Protein AF-A0A7S2T7Q3-F1 (afdb_monomer_lite)

Structure (mmCIF, N/CA/C/O backbone):
data_AF-A0A7S2T7Q3-F1
#
_entry.id   AF-A0A7S2T7Q3-F1
#
loop_
_atom_site.group_PDB
_atom_site.id
_atom_site.type_symbol
_atom_site.label_atom_id
_atom_site.label_alt_id
_atom_site.label_comp_id
_atom_site.label_asym_id
_atom_site.label_entity_id
_atom_site.label_seq_id
_atom_site.pdbx_PDB_ins_code
_atom_site.Cartn_x
_atom_site.Cartn_y
_atom_site.Cartn_z
_atom_site.occupancy
_atom_site.B_iso_or_equiv
_atom_site.auth_seq_id
_atom_site.auth_comp_id
_atom_site.auth_asym_id
_atom_site.auth_atom_id
_atom_site.pdbx_PDB_model_num
ATOM 1 N N . HIS A 1 1 ? -10.582 5.851 -23.121 1.00 84.94 1 HIS A N 1
ATOM 2 C CA . HIS A 1 1 ? -10.273 6.825 -24.190 1.00 84.94 1 HIS A CA 1
ATOM 3 C C . HIS A 1 1 ? -8.797 7.233 -24.170 1.00 84.94 1 HIS A C 1
ATOM 5 O O . HIS A 1 1 ? -8.062 6.802 -25.043 1.00 84.94 1 HIS A O 1
ATOM 11 N N . HIS A 1 2 ? -8.315 7.958 -23.152 1.00 87.38 2 HIS A N 1
ATOM 12 C CA . HIS A 1 2 ? -6.925 8.456 -23.127 1.00 87.38 2 HIS A CA 1
ATOM 13 C C . HIS A 1 2 ? -5.844 7.366 -23.092 1.00 87.38 2 HIS A C 1
ATOM 15 O O . HIS A 1 2 ? -4.829 7.504 -23.763 1.00 87.38 2 HIS A O 1
ATOM 21 N N . LEU A 1 3 ? -6.073 6.258 -22.379 1.00 85.62 3 LEU A N 1
ATOM 22 C CA . LEU A 1 3 ? -5.127 5.133 -22.355 1.00 85.62 3 LEU A CA 1
ATOM 23 C C . LEU A 1 3 ? -4.937 4.447 -23.718 1.00 85.62 3 LEU A C 1
ATOM 25 O O . LEU A 1 3 ? -3.888 3.867 -23.940 1.00 85.62 3 LEU A O 1
ATOM 29 N N . LEU A 1 4 ? -5.934 4.501 -24.608 1.00 86.94 4 LEU A N 1
ATOM 30 C CA . LEU A 1 4 ? -5.857 3.859 -25.927 1.00 86.94 4 LEU A CA 1
ATOM 31 C C . LEU A 1 4 ? -5.287 4.795 -26.998 1.00 86.94 4 LEU A C 1
ATOM 33 O O . LEU A 1 4 ? -4.640 4.327 -27.925 1.00 86.94 4 LEU A O 1
ATOM 37 N N . TYR A 1 5 ? -5.550 6.102 -26.885 1.00 87.69 5 TYR A N 1
ATOM 38 C CA . TYR A 1 5 ? -5.278 7.060 -27.965 1.00 87.69 5 TYR A CA 1
ATOM 39 C C . TYR A 1 5 ? -4.224 8.122 -27.640 1.00 87.69 5 TYR A C 1
ATOM 41 O O . TYR A 1 5 ? -3.746 8.785 -28.553 1.00 87.69 5 TYR A O 1
ATOM 49 N N . VAL A 1 6 ? -3.899 8.345 -26.364 1.00 82.38 6 VAL A N 1
ATOM 50 C CA . VAL A 1 6 ? -3.080 9.496 -25.941 1.00 82.38 6 VAL A CA 1
ATOM 51 C C . VAL A 1 6 ? -1.822 9.057 -25.205 1.00 82.38 6 VAL A C 1
ATOM 53 O O . VAL A 1 6 ? -0.744 9.570 -25.487 1.00 82.38 6 VAL A O 1
ATOM 56 N N . TYR A 1 7 ? -1.944 8.130 -24.257 1.00 83.19 7 TYR A N 1
ATOM 57 C CA . TYR A 1 7 ? -0.813 7.720 -23.432 1.00 83.19 7 TYR A CA 1
ATOM 58 C C . TYR A 1 7 ? -0.046 6.556 -24.057 1.00 83.19 7 TYR A C 1
ATOM 60 O O . TYR A 1 7 ? -0.620 5.508 -24.339 1.00 83.19 7 TYR A O 1
ATOM 68 N N . ALA A 1 8 ? 1.267 6.729 -24.202 1.00 83.31 8 ALA A N 1
ATOM 69 C CA . ALA A 1 8 ? 2.200 5.645 -24.474 1.00 83.31 8 ALA A CA 1
ATOM 70 C C . ALA A 1 8 ? 2.795 5.142 -23.152 1.00 83.31 8 ALA A C 1
ATOM 72 O O . ALA A 1 8 ? 3.134 5.931 -22.265 1.00 83.31 8 ALA A O 1
ATOM 73 N N . ARG A 1 9 ? 2.905 3.821 -22.996 1.00 77.88 9 ARG A N 1
ATOM 74 C CA . ARG A 1 9 ? 3.448 3.219 -21.779 1.00 77.88 9 ARG A CA 1
ATOM 75 C C . ARG A 1 9 ? 4.974 3.147 -21.855 1.00 77.88 9 ARG A C 1
ATOM 77 O O . ARG A 1 9 ? 5.506 2.360 -22.628 1.00 77.88 9 ARG A O 1
ATOM 84 N N . ASN A 1 10 ? 5.655 3.903 -20.995 1.00 77.56 10 ASN A N 1
ATOM 85 C CA . ASN A 1 10 ? 7.124 3.943 -20.945 1.00 77.56 10 ASN A CA 1
ATOM 86 C C . ASN A 1 10 ? 7.754 2.763 -20.189 1.00 77.56 10 ASN A C 1
ATOM 88 O O . ASN A 1 10 ? 8.890 2.397 -20.471 1.00 77.56 10 ASN A O 1
ATOM 92 N N . TYR A 1 11 ? 7.040 2.178 -19.222 1.00 81.56 11 TYR A N 1
ATOM 93 C CA . TYR A 1 11 ? 7.553 1.084 -18.397 1.00 81.56 11 TYR A CA 1
ATOM 94 C C . TYR A 1 11 ? 6.481 0.024 -18.135 1.00 81.56 11 TYR A C 1
ATOM 96 O O . TYR A 1 11 ? 5.317 0.344 -17.886 1.00 81.56 11 TYR A O 1
ATOM 104 N N . GLU A 1 12 ? 6.886 -1.242 -18.188 1.00 84.31 12 GLU A N 1
ATOM 105 C CA . GLU A 1 12 ? 6.081 -2.393 -17.782 1.00 84.31 12 GLU A CA 1
ATOM 106 C C . GLU A 1 12 ? 6.515 -2.806 -16.374 1.00 84.31 12 GLU A C 1
ATOM 108 O O . GLU A 1 12 ? 7.481 -3.540 -16.208 1.00 84.31 12 GLU A O 1
ATOM 113 N N . SER A 1 13 ? 5.805 -2.310 -15.361 1.00 84.31 13 SER A N 1
ATOM 114 C CA . SER A 1 13 ? 6.079 -2.635 -13.952 1.00 84.31 13 SER A CA 1
ATOM 115 C C . SER A 1 13 ? 5.430 -3.946 -13.504 1.00 84.31 13 SER A C 1
ATOM 117 O O . SER A 1 13 ? 5.644 -4.376 -12.380 1.00 84.31 13 SER A O 1
ATOM 119 N N . GLY A 1 14 ? 4.558 -4.559 -14.312 1.00 86.06 14 GLY A N 1
ATOM 120 C CA . GLY A 1 14 ? 3.863 -5.792 -13.914 1.00 86.06 14 GLY A CA 1
ATOM 121 C C . GLY A 1 14 ? 2.916 -5.640 -12.712 1.00 86.06 14 GLY A C 1
ATOM 122 O O . GLY A 1 14 ? 2.420 -6.633 -12.192 1.00 86.06 14 GLY A O 1
ATOM 123 N N . GLY A 1 15 ? 2.629 -4.407 -12.275 1.00 87.06 15 GLY A N 1
ATOM 124 C CA . GLY A 1 15 ? 1.716 -4.136 -11.163 1.00 87.06 15 GLY A CA 1
ATOM 125 C C . GLY A 1 15 ? 2.366 -4.084 -9.777 1.00 87.06 15 GLY A C 1
ATOM 126 O O . GLY A 1 15 ? 1.637 -4.090 -8.787 1.00 87.06 15 GLY A O 1
ATOM 127 N N . GLU A 1 16 ? 3.692 -3.952 -9.671 1.00 87.25 16 GLU A N 1
ATOM 128 C CA . GLU A 1 16 ? 4.412 -3.812 -8.385 1.00 87.25 16 GLU A CA 1
ATOM 129 C C . GLU A 1 16 ? 3.923 -2.641 -7.512 1.00 87.25 16 GLU A C 1
ATOM 131 O O . GLU A 1 16 ? 4.100 -2.635 -6.295 1.00 87.25 16 GLU A O 1
ATOM 136 N N . LEU A 1 17 ? 3.264 -1.646 -8.111 1.00 90.38 17 LEU A N 1
ATOM 137 C CA . LEU A 1 17 ? 2.651 -0.534 -7.384 1.00 90.38 17 LEU A CA 1
ATOM 138 C C . LEU A 1 17 ? 1.465 -0.977 -6.502 1.00 90.38 17 LEU A C 1
ATOM 140 O O . LEU A 1 17 ? 1.141 -0.311 -5.518 1.00 90.38 17 LEU A O 1
ATOM 144 N N . TRP A 1 18 ? 0.798 -2.084 -6.836 1.00 91.75 18 TRP A N 1
ATOM 145 C CA . TRP A 1 18 ? -0.452 -2.487 -6.193 1.00 91.75 18 TRP A CA 1
ATOM 146 C C . TRP A 1 18 ? -0.323 -2.762 -4.685 1.00 91.75 18 TRP A C 1
ATOM 148 O O . TRP A 1 18 ? -1.100 -2.173 -3.929 1.00 91.75 18 TRP A O 1
ATOM 158 N N . PRO A 1 19 ? 0.652 -3.556 -4.195 1.00 92.19 19 PRO A N 1
ATOM 159 C CA . PRO A 1 19 ? 0.841 -3.750 -2.758 1.00 92.19 19 PRO A CA 1
ATOM 160 C C . PRO A 1 19 ? 1.083 -2.438 -2.005 1.00 92.19 19 PRO A C 1
ATOM 162 O O . PRO A 1 19 ? 0.565 -2.248 -0.909 1.00 92.19 19 PRO A O 1
ATOM 165 N N . VAL A 1 20 ? 1.813 -1.497 -2.614 1.00 92.69 20 VAL A N 1
ATOM 166 C CA . VAL A 1 20 ? 2.078 -0.181 -2.015 1.00 92.69 20 VAL A CA 1
ATOM 167 C C . VAL A 1 20 ? 0.791 0.635 -1.887 1.00 92.69 20 VAL A C 1
ATOM 169 O O . VAL A 1 20 ? 0.564 1.282 -0.863 1.00 92.69 20 VAL A O 1
ATOM 172 N N . LEU A 1 21 ? -0.070 0.614 -2.908 1.00 95.19 21 LEU A N 1
ATOM 173 C CA . LEU A 1 21 ? -1.370 1.286 -2.861 1.00 95.19 21 LEU A CA 1
ATOM 174 C C . LEU A 1 21 ? -2.313 0.629 -1.855 1.00 95.19 21 LEU A C 1
ATOM 176 O O . LEU A 1 21 ? -2.983 1.335 -1.105 1.00 95.19 21 LEU A O 1
ATOM 180 N N . PHE A 1 22 ? -2.338 -0.702 -1.802 1.00 94.94 22 PHE A N 1
ATOM 181 C CA . PHE A 1 22 ? -3.160 -1.445 -0.855 1.00 94.94 22 PHE A CA 1
ATOM 182 C C . PHE A 1 22 ? -2.814 -1.096 0.597 1.00 94.94 22 PHE A C 1
ATOM 184 O O . PHE A 1 22 ? -3.712 -0.773 1.376 1.00 94.94 22 PHE A O 1
ATOM 191 N N . ASP A 1 23 ? -1.523 -1.064 0.941 1.00 94.69 23 ASP A N 1
ATOM 192 C CA . ASP A 1 23 ? -1.054 -0.674 2.276 1.00 94.69 23 ASP A CA 1
ATOM 193 C C . ASP A 1 23 ? -1.541 0.741 2.638 1.00 94.69 23 ASP A C 1
ATOM 195 O O . ASP A 1 23 ? -2.040 0.985 3.740 1.00 94.69 23 ASP A O 1
ATOM 199 N N . ARG A 1 24 ? -1.485 1.674 1.677 1.00 96.56 24 ARG A N 1
ATOM 200 C CA . ARG A 1 24 ? -1.991 3.044 1.855 1.00 96.56 24 ARG A CA 1
ATOM 201 C C . ARG A 1 24 ? -3.507 3.086 2.020 1.00 96.56 24 ARG A C 1
ATOM 203 O O . ARG A 1 24 ? -3.982 3.821 2.881 1.00 96.56 24 ARG A O 1
ATOM 210 N N . PHE A 1 25 ? -4.271 2.299 1.263 1.00 96.62 25 PHE A N 1
ATOM 211 C CA . PHE A 1 25 ? -5.729 2.249 1.402 1.00 96.62 25 PHE A CA 1
ATOM 212 C C . PHE A 1 25 ? -6.167 1.746 2.777 1.00 96.62 25 PHE A C 1
ATOM 214 O O . PHE A 1 25 ? -7.091 2.314 3.357 1.00 96.62 25 PHE A O 1
ATOM 221 N N . VAL A 1 26 ? -5.486 0.742 3.337 1.00 96.44 26 VAL A N 1
ATOM 222 C CA . VAL A 1 26 ? -5.769 0.264 4.700 1.00 96.44 26 VAL A CA 1
ATOM 223 C C . VAL A 1 26 ? -5.538 1.379 5.722 1.00 96.44 26 VAL A C 1
ATOM 225 O O . VAL A 1 26 ? -6.401 1.620 6.566 1.00 96.44 26 VAL A O 1
ATOM 228 N N . ILE A 1 27 ? -4.423 2.110 5.618 1.00 96.19 27 ILE A N 1
ATOM 229 C CA . ILE A 1 27 ? -4.133 3.254 6.496 1.00 96.19 27 ILE A CA 1
ATOM 230 C C . ILE A 1 27 ? -5.197 4.346 6.337 1.00 96.19 27 ILE A C 1
ATOM 232 O O . ILE A 1 27 ? -5.698 4.862 7.333 1.00 96.19 27 ILE A O 1
ATOM 236 N N . MET A 1 28 ? -5.588 4.681 5.103 1.00 97.38 28 MET A N 1
ATOM 237 C CA . MET A 1 28 ? -6.639 5.672 4.847 1.00 97.38 28 MET A CA 1
ATOM 238 C C . MET A 1 28 ? -7.973 5.261 5.474 1.00 97.38 28 MET A C 1
ATOM 240 O O . MET A 1 28 ? -8.654 6.102 6.056 1.00 97.38 28 MET A O 1
ATOM 244 N N . LEU A 1 29 ? -8.331 3.979 5.402 1.00 96.94 29 LEU A N 1
ATOM 245 C CA . LEU A 1 29 ? -9.571 3.464 5.973 1.00 96.94 29 LEU A CA 1
ATOM 246 C C . LEU A 1 29 ? -9.559 3.505 7.508 1.00 96.94 29 LEU A C 1
ATOM 248 O O . LEU A 1 29 ? -10.565 3.858 8.121 1.00 96.94 29 LEU A O 1
ATOM 252 N N . ILE A 1 30 ? -8.409 3.222 8.126 1.00 95.94 30 ILE A N 1
ATOM 253 C CA . ILE A 1 30 ? -8.200 3.389 9.569 1.00 95.94 30 ILE A CA 1
ATOM 254 C C . ILE A 1 30 ? -8.364 4.865 9.964 1.00 95.94 30 ILE A C 1
ATOM 256 O O . ILE A 1 30 ? -9.132 5.180 10.872 1.00 95.94 30 ILE A O 1
ATOM 260 N N . THR A 1 31 ? -7.694 5.783 9.262 1.00 96.44 31 THR A N 1
ATOM 261 C CA . THR A 1 31 ? -7.791 7.229 9.524 1.00 96.44 31 THR A CA 1
ATOM 262 C C . THR A 1 31 ? -9.222 7.739 9.361 1.00 96.44 31 THR A C 1
ATOM 264 O O . THR A 1 31 ? -9.697 8.521 10.185 1.00 96.44 31 THR A O 1
ATOM 267 N N . LEU A 1 32 ? -9.940 7.262 8.340 1.00 96.44 32 LEU A N 1
ATOM 268 C CA . LEU A 1 32 ? -11.345 7.592 8.130 1.00 96.44 32 LEU A CA 1
ATOM 269 C C . LEU A 1 32 ? -12.213 7.102 9.295 1.00 96.44 32 LEU A C 1
ATOM 271 O O . LEU A 1 32 ? -13.035 7.866 9.792 1.00 96.44 32 LEU A O 1
ATOM 275 N N . ALA A 1 33 ? -11.996 5.876 9.779 1.00 95.62 33 ALA A N 1
ATOM 276 C CA . ALA A 1 33 ? -12.724 5.338 10.926 1.00 95.62 33 ALA A CA 1
ATOM 277 C C . ALA A 1 33 ? -12.511 6.179 12.197 1.00 95.62 33 ALA A C 1
ATOM 279 O O . ALA A 1 33 ? -13.476 6.467 12.908 1.00 95.62 33 ALA A O 1
ATOM 280 N N . TYR A 1 34 ? -11.278 6.634 12.450 1.00 95.31 34 TYR A N 1
ATOM 281 C CA . TYR A 1 34 ? -10.989 7.560 13.548 1.00 95.31 34 TYR A CA 1
ATOM 282 C C . TYR A 1 34 ? -11.734 8.886 13.380 1.00 95.31 34 TYR A C 1
ATOM 284 O O . TYR A 1 34 ? -12.393 9.339 14.314 1.00 95.31 34 TYR A O 1
ATOM 292 N N . PHE A 1 35 ? -11.689 9.489 12.190 1.00 97.06 35 PHE A N 1
ATOM 293 C CA . PHE A 1 35 ? -12.392 10.743 11.918 1.00 97.06 35 PHE A CA 1
ATOM 294 C C . PHE A 1 35 ? -13.910 10.613 12.116 1.00 97.06 35 PHE A C 1
ATOM 296 O O . PHE A 1 35 ? -14.528 11.447 12.779 1.00 97.06 35 PHE A O 1
ATOM 303 N N . THR A 1 36 ? -14.514 9.532 11.615 1.00 96.06 36 THR A N 1
ATOM 304 C CA . THR A 1 36 ? -15.938 9.241 11.820 1.00 96.06 36 THR A CA 1
ATOM 305 C C . THR A 1 36 ? -16.272 9.049 13.297 1.00 96.06 36 THR A C 1
ATOM 307 O O . THR A 1 36 ? -17.298 9.546 13.760 1.00 96.06 36 THR A O 1
ATOM 310 N N . ALA A 1 37 ? -15.411 8.386 14.069 1.00 96.00 37 ALA A N 1
ATOM 311 C CA . ALA A 1 37 ? -15.627 8.242 15.502 1.00 96.00 37 ALA A CA 1
ATOM 312 C C . ALA A 1 37 ? -15.582 9.583 16.245 1.00 96.00 37 ALA A C 1
ATOM 314 O O . ALA A 1 37 ? -16.445 9.834 17.085 1.00 96.00 37 ALA A O 1
ATOM 315 N N . PHE A 1 38 ? -14.642 10.473 15.909 1.00 95.88 38 PHE A N 1
ATOM 316 C CA . PHE A 1 38 ? -14.614 11.826 16.472 1.00 95.88 38 PHE A CA 1
ATOM 317 C C . PHE A 1 38 ? -15.881 12.610 16.126 1.00 95.88 38 PHE A C 1
ATOM 319 O O . PHE A 1 38 ? -16.473 13.232 17.006 1.00 95.88 38 PHE A O 1
ATOM 326 N N . GLN A 1 39 ? -16.363 12.500 14.887 1.00 96.69 39 GLN A N 1
ATOM 327 C CA . GLN A 1 39 ? -17.625 13.117 14.481 1.00 96.69 39 GLN A CA 1
ATOM 328 C 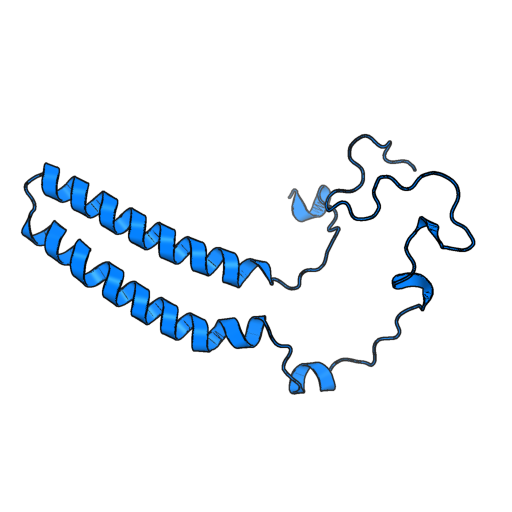C . GLN A 1 39 ? -18.821 12.586 15.294 1.00 96.69 39 GLN A C 1
ATOM 330 O O . GLN A 1 39 ? -19.717 13.346 15.665 1.00 96.69 39 GLN A O 1
ATOM 335 N N . LEU A 1 40 ? -18.852 11.292 15.619 1.00 95.69 40 LEU A N 1
ATOM 336 C CA . LEU A 1 40 ? -19.898 10.708 16.467 1.00 95.69 40 LEU A CA 1
ATOM 337 C C . LEU A 1 40 ? -19.802 11.174 17.926 1.00 95.69 40 LEU A C 1
ATOM 339 O O . LEU A 1 40 ? -20.834 11.422 18.552 1.00 95.69 40 LEU A O 1
ATOM 343 N N . ILE A 1 41 ? -18.587 11.356 18.450 1.00 95.31 41 ILE A N 1
ATOM 344 C CA . ILE A 1 41 ? -18.356 11.926 19.787 1.00 95.31 41 ILE A CA 1
ATOM 345 C C . ILE A 1 41 ? -18.926 13.346 19.867 1.00 95.31 41 ILE A C 1
ATOM 347 O O . ILE A 1 41 ? -19.658 13.657 20.808 1.00 95.31 41 ILE A O 1
ATOM 351 N N . THR A 1 42 ? -18.681 14.184 18.855 1.00 95.62 42 THR A N 1
ATOM 352 C CA . THR A 1 42 ? -19.249 15.540 18.776 1.00 95.62 42 THR A CA 1
ATOM 353 C C . THR A 1 42 ? -20.781 15.524 18.778 1.00 95.62 42 THR A C 1
ATOM 355 O O . THR A 1 42 ? -21.409 16.370 19.412 1.00 95.62 42 THR A O 1
ATOM 358 N N . ASN A 1 43 ? -21.391 14.512 18.155 1.00 95.62 43 ASN A N 1
ATOM 359 C CA . ASN A 1 43 ? -22.842 14.299 18.146 1.00 95.62 43 ASN A CA 1
ATOM 360 C C . ASN A 1 43 ? -23.387 13.594 19.410 1.00 95.62 43 ASN A C 1
ATOM 362 O O . ASN A 1 43 ? -24.553 13.204 19.437 1.00 95.62 43 ASN A O 1
ATOM 366 N N . LYS A 1 44 ? -22.575 13.433 20.468 1.00 94.88 44 LYS A N 1
ATOM 367 C CA . LYS A 1 44 ? -22.918 12.746 21.733 1.00 94.88 44 LYS A CA 1
ATOM 368 C C . LYS A 1 44 ? -23.277 11.256 21.578 1.00 94.88 44 LYS A C 1
ATOM 370 O O . LYS A 1 44 ? -23.875 10.669 22.479 1.00 94.88 44 LYS A O 1
ATOM 375 N N . ALA A 1 45 ? -22.873 10.613 20.483 1.00 93.88 45 ALA A N 1
ATOM 376 C CA . ALA A 1 45 ? -23.104 9.193 20.210 1.00 93.88 45 ALA A CA 1
ATOM 377 C C . ALA A 1 45 ? -21.929 8.317 20.694 1.00 93.88 45 ALA A C 1
ATOM 379 O O . ALA A 1 45 ? -21.246 7.649 19.916 1.00 93.88 45 ALA A O 1
ATOM 380 N N . TRP A 1 46 ? -21.687 8.315 22.007 1.00 92.88 46 TRP A N 1
ATOM 381 C CA . TRP A 1 46 ? -20.491 7.719 22.621 1.00 92.88 46 TRP A CA 1
ATOM 382 C C . TRP A 1 46 ? -20.346 6.213 22.388 1.00 92.88 46 TRP A C 1
ATOM 384 O O . TRP A 1 46 ? -19.271 5.754 22.014 1.00 92.88 46 TRP A O 1
ATOM 394 N N . LEU A 1 47 ? -21.422 5.438 22.561 1.00 94.94 47 LEU A N 1
ATOM 395 C CA . LEU A 1 47 ? -21.373 3.979 22.394 1.00 94.94 47 LEU A CA 1
ATOM 396 C C . LEU A 1 47 ? -20.985 3.586 20.964 1.00 94.94 47 LEU A C 1
ATOM 398 O O . LEU A 1 47 ? -20.122 2.736 20.767 1.00 94.94 47 LEU A O 1
ATOM 402 N N . GLN A 1 48 ? -21.581 4.244 19.967 1.00 93.62 48 GLN A N 1
ATOM 403 C CA . GLN A 1 48 ? -21.285 3.989 18.556 1.00 93.62 48 GLN A CA 1
ATOM 404 C C . GLN A 1 48 ? -19.841 4.367 18.209 1.00 93.62 48 GLN A C 1
ATOM 406 O O . GLN A 1 48 ? -19.158 3.606 17.525 1.00 93.62 48 GLN A O 1
ATOM 411 N N . ALA A 1 49 ? -19.357 5.500 18.728 1.00 93.94 49 ALA A N 1
ATOM 412 C CA . ALA A 1 49 ? -17.976 5.922 18.533 1.00 93.94 49 ALA A CA 1
ATOM 413 C C . ALA A 1 49 ? -16.974 4.914 19.118 1.00 93.94 49 ALA A C 1
ATOM 415 O O . ALA A 1 49 ? -16.019 4.541 18.442 1.00 93.94 49 ALA A O 1
ATOM 416 N N . VAL A 1 50 ? -17.213 4.429 20.342 1.00 94.81 50 VAL A N 1
ATOM 417 C CA . VAL A 1 50 ? -16.346 3.442 21.010 1.00 94.81 50 VAL A CA 1
ATOM 418 C C . VAL A 1 50 ? -16.308 2.125 20.239 1.00 94.81 50 VAL A C 1
ATOM 420 O O . VAL A 1 50 ? -15.228 1.568 20.044 1.00 94.81 50 VAL A O 1
ATOM 423 N N . ILE A 1 51 ? -17.463 1.648 19.760 1.00 95.69 51 ILE A N 1
ATOM 424 C CA . ILE A 1 51 ? -17.534 0.432 18.943 1.00 95.69 51 ILE A CA 1
ATOM 425 C C . ILE A 1 51 ? -16.657 0.600 17.701 1.00 95.69 51 ILE A C 1
ATOM 427 O O . ILE A 1 51 ? -15.745 -0.194 17.497 1.00 95.69 51 ILE A O 1
ATOM 431 N N . ILE A 1 52 ? -16.861 1.667 16.924 1.00 95.00 52 ILE A N 1
ATOM 432 C CA . ILE A 1 52 ? -16.115 1.902 15.680 1.00 95.00 52 ILE A CA 1
ATOM 433 C C . ILE A 1 52 ? -14.611 2.040 15.939 1.00 95.00 52 ILE A C 1
ATOM 435 O O . ILE A 1 52 ? -13.821 1.452 15.196 1.00 95.00 52 ILE A O 1
ATOM 439 N N . LEU A 1 53 ? -14.211 2.764 16.991 1.00 93.75 53 LEU A N 1
ATOM 440 C CA . LEU A 1 53 ? -12.804 2.963 17.357 1.00 93.75 53 LEU A CA 1
ATOM 441 C C . LEU A 1 53 ? -12.082 1.666 17.685 1.00 93.75 53 LEU A C 1
ATOM 443 O O . LEU A 1 53 ? -10.886 1.568 17.433 1.00 93.75 53 LEU A O 1
ATOM 447 N N . LEU A 1 54 ? -12.780 0.694 18.269 1.00 94.19 54 LEU A N 1
ATOM 448 C CA . LEU A 1 54 ? -12.158 -0.530 18.749 1.00 94.19 54 LEU A CA 1
ATOM 449 C C . LEU A 1 54 ? -12.272 -1.655 17.719 1.00 94.19 54 LEU A C 1
ATOM 451 O O . LEU A 1 54 ? -11.280 -2.308 17.407 1.00 94.19 54 LEU A O 1
ATOM 455 N N . THR A 1 55 ? -13.449 -1.861 17.127 1.00 96.06 55 THR A N 1
ATOM 456 C CA . THR A 1 55 ? -13.670 -2.976 16.197 1.00 96.06 55 THR A CA 1
ATOM 457 C C . THR A 1 55 ? -12.945 -2.773 14.872 1.00 96.06 55 THR A C 1
ATOM 459 O O . THR A 1 55 ? -12.324 -3.702 14.358 1.00 96.06 55 THR A O 1
ATOM 462 N N . THR A 1 56 ? -12.995 -1.562 14.316 1.00 94.62 56 THR A N 1
ATOM 463 C CA . THR A 1 56 ? -12.495 -1.276 12.965 1.00 94.62 56 THR A CA 1
ATOM 464 C C . THR A 1 56 ? -10.984 -1.480 12.818 1.00 94.62 56 THR A C 1
ATOM 466 O O . THR A 1 56 ? -10.594 -2.232 11.921 1.00 94.62 56 THR A O 1
ATOM 469 N N . PRO A 1 57 ? -10.105 -0.913 13.672 1.00 94.25 57 PRO A N 1
AT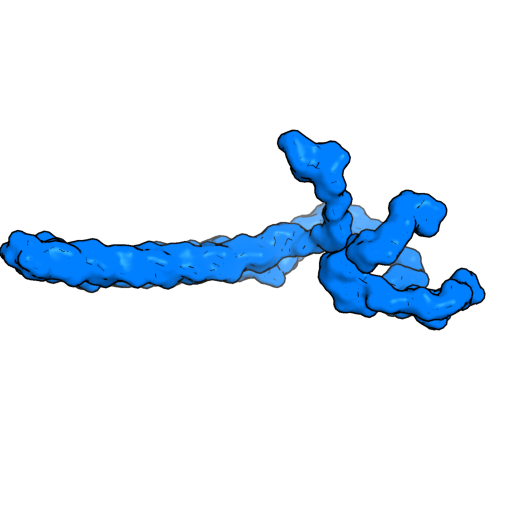OM 470 C CA . PRO A 1 57 ? -8.667 -1.136 13.527 1.00 94.25 57 PRO A CA 1
ATOM 471 C C . P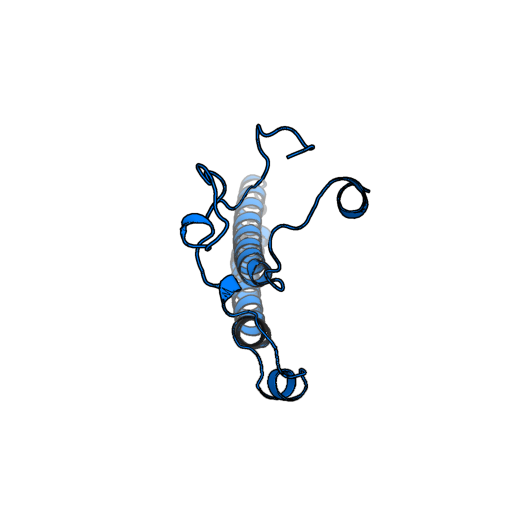RO A 1 57 ? -8.271 -2.593 13.789 1.00 94.25 57 PRO A C 1
ATOM 473 O O . PRO A 1 57 ? -7.371 -3.098 13.123 1.00 94.25 57 PRO A O 1
ATOM 476 N N . ILE A 1 58 ? -8.960 -3.303 14.693 1.00 95.94 58 ILE A N 1
ATOM 477 C CA . ILE A 1 58 ? -8.686 -4.724 14.962 1.00 95.94 58 ILE A CA 1
ATOM 478 C C . ILE A 1 58 ? -8.998 -5.573 13.724 1.00 95.94 58 ILE A C 1
ATOM 480 O O . ILE A 1 58 ? -8.167 -6.380 13.297 1.00 95.94 58 ILE A O 1
ATOM 484 N N . ILE A 1 59 ? -10.177 -5.375 13.128 1.00 96.88 59 ILE A N 1
ATOM 485 C CA . ILE A 1 59 ? -10.597 -6.098 11.923 1.00 96.88 59 ILE A CA 1
ATOM 486 C C . ILE A 1 59 ? -9.662 -5.767 10.757 1.00 96.88 59 ILE A C 1
ATOM 488 O O . ILE A 1 59 ? -9.183 -6.682 10.088 1.00 96.88 59 ILE A O 1
ATOM 492 N N . LEU A 1 60 ? -9.344 -4.486 10.544 1.00 96.44 60 LEU A N 1
ATOM 493 C CA . LEU A 1 60 ? -8.461 -4.064 9.456 1.00 96.44 60 LEU A CA 1
ATOM 494 C C . LEU A 1 60 ? -7.039 -4.586 9.623 1.00 96.44 60 LEU A C 1
ATOM 496 O O . LEU A 1 60 ? -6.444 -5.019 8.641 1.00 96.44 60 LEU A O 1
ATOM 500 N N . PHE A 1 61 ? -6.509 -4.628 10.845 1.00 95.75 61 PHE A N 1
ATOM 501 C CA . PHE A 1 61 ? -5.189 -5.197 11.098 1.00 95.75 61 PHE A CA 1
ATOM 502 C C . PHE A 1 61 ? -5.144 -6.696 10.774 1.00 95.75 61 PHE A C 1
ATOM 504 O O . PHE A 1 61 ? -4.219 -7.167 10.108 1.00 95.75 61 PHE A O 1
ATOM 511 N N . LYS A 1 62 ? -6.162 -7.459 11.195 1.00 97.00 62 LYS A N 1
ATOM 512 C CA . LYS A 1 62 ? -6.264 -8.890 10.870 1.00 97.00 62 LYS A CA 1
ATOM 513 C C . LYS A 1 62 ? -6.424 -9.117 9.370 1.00 97.00 62 LYS A C 1
ATOM 515 O O . LYS A 1 62 ? -5.710 -9.946 8.811 1.00 97.00 62 LYS A O 1
ATOM 520 N N . PHE A 1 63 ? -7.308 -8.360 8.727 1.00 96.12 63 PHE A N 1
ATOM 521 C CA . PHE A 1 63 ? -7.522 -8.412 7.285 1.00 96.12 63 PHE A CA 1
ATOM 522 C C . PHE A 1 63 ? -6.232 -8.112 6.516 1.00 96.12 63 PHE A C 1
ATOM 524 O O . PHE A 1 63 ? -5.810 -8.908 5.680 1.00 96.12 63 PHE A O 1
ATOM 531 N N . HIS A 1 64 ? -5.552 -7.021 6.868 1.00 96.19 64 HIS A N 1
ATOM 532 C CA . HIS A 1 64 ? -4.287 -6.637 6.262 1.00 96.19 64 HIS A CA 1
ATOM 533 C C . HIS A 1 64 ? -3.217 -7.721 6.442 1.00 96.19 64 HIS A C 1
ATOM 535 O O . HIS A 1 64 ? -2.560 -8.093 5.476 1.00 96.19 64 HIS A O 1
ATOM 541 N N . SER A 1 65 ? -3.091 -8.305 7.639 1.00 95.31 65 SER A N 1
ATOM 542 C CA . SER A 1 65 ? -2.140 -9.396 7.887 1.00 95.31 65 SER A CA 1
ATOM 543 C C . SER A 1 65 ? -2.414 -10.630 7.018 1.00 95.31 65 SER A C 1
ATOM 545 O O . SER A 1 65 ? -1.478 -11.211 6.468 1.00 95.31 65 SER A O 1
ATOM 547 N N . ILE A 1 66 ? -3.685 -11.014 6.855 1.00 95.62 66 ILE A N 1
ATOM 548 C CA . ILE A 1 66 ? -4.085 -12.139 5.997 1.00 95.62 66 ILE A CA 1
ATOM 549 C C . ILE A 1 66 ? -3.754 -11.835 4.533 1.00 95.62 66 ILE A C 1
ATOM 551 O O . ILE A 1 66 ? -3.137 -12.660 3.861 1.00 95.62 66 ILE A O 1
ATOM 555 N N . CYS A 1 67 ? -4.123 -10.650 4.043 1.00 94.38 67 CYS A N 1
ATOM 556 C CA . CYS A 1 67 ? -3.863 -10.246 2.664 1.00 94.38 67 CYS A CA 1
ATOM 557 C C . CYS A 1 67 ? -2.367 -10.167 2.355 1.00 94.38 67 CYS A C 1
ATOM 559 O O . CYS A 1 67 ? -1.936 -10.643 1.307 1.00 94.38 67 CYS A O 1
ATOM 561 N N . THR A 1 68 ? -1.572 -9.627 3.277 1.00 92.50 68 THR A N 1
ATOM 562 C CA . THR A 1 68 ? -0.120 -9.529 3.127 1.00 92.50 68 THR A CA 1
ATOM 563 C C . THR A 1 68 ? 0.509 -10.911 2.977 1.00 92.50 68 THR A C 1
ATOM 565 O O . THR A 1 68 ? 1.184 -11.158 1.983 1.00 92.50 68 THR A O 1
ATOM 568 N N . LYS A 1 69 ? 0.204 -11.849 3.880 1.00 91.50 69 LYS A N 1
ATOM 569 C CA . LYS A 1 69 ? 0.735 -13.221 3.802 1.00 91.50 69 LYS A CA 1
ATOM 570 C C . LYS A 1 69 ? 0.266 -13.974 2.558 1.00 91.50 69 LYS A C 1
ATOM 572 O O . LYS A 1 69 ? 0.992 -14.780 2.000 1.00 91.50 69 LYS A O 1
ATOM 577 N N . ARG A 1 70 ? -0.979 -13.753 2.130 1.00 91.81 70 ARG A N 1
ATOM 578 C CA . ARG A 1 70 ? -1.575 -14.512 1.023 1.00 91.81 70 ARG A CA 1
ATOM 579 C C . ARG A 1 70 ? -1.145 -14.001 -0.351 1.00 91.81 70 ARG A C 1
ATOM 581 O O . ARG A 1 70 ? -0.980 -14.817 -1.254 1.00 91.81 70 ARG A O 1
ATOM 588 N N . TYR A 1 71 ? -1.049 -12.682 -0.519 1.00 90.31 71 TYR A N 1
ATOM 589 C CA . TYR A 1 71 ? -0.971 -12.044 -1.836 1.00 90.31 71 TYR A CA 1
ATOM 590 C C . TYR A 1 71 ? 0.292 -11.212 -2.047 1.00 90.31 71 TYR A C 1
ATOM 592 O O . TYR A 1 71 ? 0.790 -11.167 -3.166 1.00 90.31 71 TYR A O 1
ATOM 600 N N . LYS A 1 72 ? 0.827 -10.557 -1.008 1.00 87.00 72 LYS A N 1
ATOM 601 C CA . LYS A 1 72 ? 1.982 -9.661 -1.181 1.00 87.00 72 LYS A CA 1
ATOM 602 C C . LYS A 1 72 ? 3.252 -10.436 -1.518 1.00 87.00 72 LYS A C 1
ATOM 604 O O . LYS A 1 72 ? 3.993 -10.007 -2.391 1.00 87.00 72 LYS A O 1
ATOM 609 N N . GLU A 1 73 ? 3.457 -11.587 -0.882 1.00 77.19 73 GLU A N 1
ATOM 610 C CA . GLU A 1 73 ? 4.609 -12.463 -1.141 1.00 77.19 73 GLU A CA 1
ATOM 611 C C . GLU A 1 73 ? 4.635 -12.942 -2.604 1.00 77.19 73 GLU A C 1
ATOM 613 O O . GLU A 1 73 ? 5.653 -12.824 -3.276 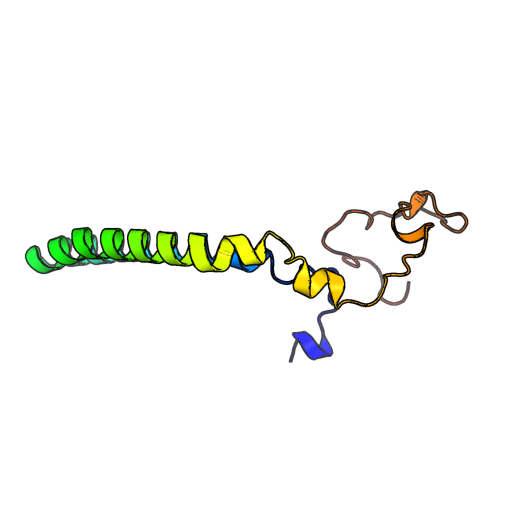1.00 77.19 73 GLU A O 1
ATOM 618 N N . VAL A 1 74 ? 3.482 -13.345 -3.150 1.00 79.94 74 VAL A N 1
ATOM 619 C CA . VAL A 1 74 ? 3.351 -13.798 -4.550 1.00 79.94 74 VAL A CA 1
ATOM 620 C C . VAL A 1 74 ? 3.571 -12.668 -5.564 1.00 79.94 74 VAL A C 1
ATOM 622 O O . VAL A 1 74 ? 3.966 -12.924 -6.696 1.00 79.94 74 VAL A O 1
ATOM 625 N N . CYS A 1 75 ? 3.294 -11.416 -5.193 1.00 77.12 75 CYS A N 1
ATOM 626 C CA . CYS A 1 75 ? 3.533 -10.273 -6.075 1.00 77.12 75 CYS A CA 1
ATOM 627 C C . CYS A 1 75 ? 5.002 -9.836 -6.115 1.00 77.12 75 CYS A C 1
ATOM 629 O O . CYS A 1 75 ? 5.412 -9.248 -7.110 1.00 77.12 75 CYS A O 1
ATOM 631 N N . LEU A 1 76 ? 5.766 -10.059 -5.042 1.00 78.56 76 LEU A N 1
ATOM 632 C CA . LEU A 1 76 ? 7.167 -9.632 -4.951 1.00 78.56 76 LEU A CA 1
ATOM 633 C C . LEU A 1 76 ? 8.130 -10.661 -5.543 1.00 78.56 76 LEU A C 1
ATOM 635 O O . LEU A 1 76 ? 9.202 -10.298 -6.022 1.00 78.56 76 LEU A O 1
ATOM 639 N N . GLU A 1 77 ? 7.752 -11.935 -5.513 1.00 84.25 77 GLU A N 1
ATOM 640 C CA . GLU A 1 77 ? 8.594 -13.031 -5.969 1.00 84.25 77 GLU A CA 1
ATOM 641 C C . GLU A 1 77 ? 7.950 -13.737 -7.160 1.00 84.25 77 GLU A C 1
ATOM 643 O O . GLU A 1 77 ? 6.788 -14.138 -7.117 1.00 84.25 77 GLU A O 1
ATOM 648 N N . MET A 1 78 ? 8.716 -13.924 -8.239 1.00 85.12 78 MET A N 1
ATOM 649 C CA . MET A 1 78 ? 8.232 -14.690 -9.383 1.00 85.12 78 MET A CA 1
ATOM 650 C C . MET A 1 78 ? 8.233 -16.186 -9.038 1.00 85.12 78 MET A C 1
ATOM 652 O O . MET A 1 78 ? 9.306 -16.748 -8.798 1.00 85.12 78 MET A O 1
ATOM 656 N N . PRO A 1 79 ? 7.076 -16.874 -9.053 1.00 89.75 79 PRO A N 1
ATOM 657 C CA . PRO A 1 79 ? 7.039 -18.298 -8.762 1.00 89.75 79 PRO A CA 1
ATOM 658 C C . PRO A 1 79 ? 7.755 -19.084 -9.864 1.00 89.75 79 PRO A C 1
ATOM 660 O O . PRO A 1 79 ? 7.560 -18.847 -11.062 1.00 89.75 79 PRO A O 1
ATOM 663 N N . LEU A 1 80 ? 8.558 -20.064 -9.448 1.00 90.56 80 LEU A N 1
ATOM 664 C CA . LEU A 1 80 ? 9.398 -20.864 -10.343 1.00 90.56 80 LEU A CA 1
ATOM 665 C C . LEU A 1 80 ? 8.583 -21.628 -11.393 1.00 90.56 80 LEU A C 1
ATOM 667 O O . LEU A 1 80 ? 9.031 -21.764 -12.526 1.00 90.56 80 LEU A O 1
ATOM 671 N N . ASP A 1 81 ? 7.365 -22.060 -11.056 1.00 93.25 81 ASP A N 1
ATOM 672 C CA . ASP A 1 81 ? 6.450 -22.701 -12.007 1.00 93.25 81 ASP A CA 1
ATOM 673 C C . ASP A 1 81 ? 6.105 -21.801 -13.195 1.00 93.25 81 ASP A C 1
ATOM 675 O O . ASP A 1 81 ? 6.037 -22.267 -14.333 1.00 93.25 81 ASP A O 1
ATOM 679 N N . ILE A 1 82 ? 5.877 -20.507 -12.947 1.00 91.00 82 ILE A N 1
ATOM 680 C CA . ILE A 1 82 ? 5.599 -19.547 -14.019 1.00 91.00 82 ILE A CA 1
ATOM 681 C C . ILE A 1 82 ? 6.883 -19.299 -14.799 1.00 91.00 82 ILE A C 1
ATOM 683 O O . ILE A 1 82 ? 6.847 -19.363 -16.025 1.00 91.00 82 ILE A O 1
ATOM 687 N N . ALA A 1 83 ? 8.006 -19.098 -14.102 1.00 90.81 83 ALA A N 1
ATOM 688 C CA . ALA A 1 83 ? 9.316 -18.887 -14.713 1.00 90.81 83 ALA A CA 1
ATOM 689 C C . ALA A 1 83 ? 9.701 -20.015 -15.681 1.00 90.81 83 ALA A C 1
ATOM 691 O O . ALA A 1 83 ? 10.134 -19.748 -16.797 1.00 90.81 83 ALA A O 1
ATOM 692 N N . TRP A 1 84 ? 9.482 -21.268 -15.279 1.00 93.44 84 TRP A N 1
ATOM 693 C CA . TRP A 1 84 ? 9.769 -22.455 -16.083 1.00 93.44 84 TRP A CA 1
ATOM 694 C C . TRP A 1 84 ? 8.894 -22.559 -17.337 1.00 93.44 84 TRP A C 1
ATOM 696 O O . TRP A 1 84 ? 9.342 -23.035 -18.376 1.00 93.44 84 TRP A O 1
ATOM 706 N N . ARG A 1 85 ? 7.633 -22.120 -17.250 1.00 95.56 85 ARG A N 1
ATOM 707 C CA . ARG A 1 85 ? 6.692 -22.139 -18.381 1.00 95.56 85 ARG A CA 1
ATOM 708 C C . ARG A 1 85 ? 6.932 -21.010 -19.380 1.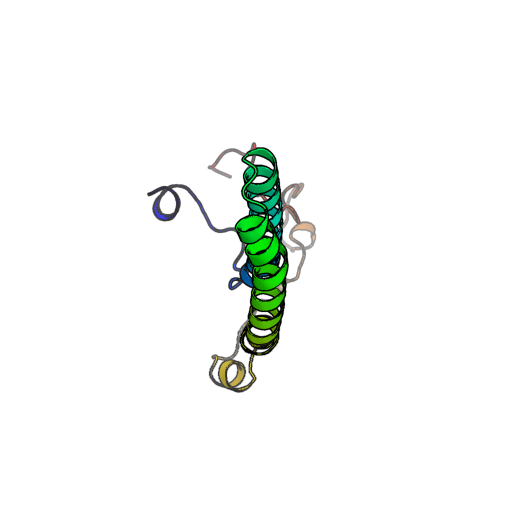00 95.56 85 ARG A C 1
ATOM 710 O O . ARG A 1 85 ? 6.404 -21.087 -20.488 1.00 95.56 85 ARG A O 1
ATOM 717 N N . GLN A 1 86 ? 7.657 -19.957 -18.999 1.00 91.88 86 GLN A N 1
ATOM 718 C CA . GLN A 1 86 ? 7.972 -18.877 -19.927 1.00 91.88 86 GLN A CA 1
ATOM 719 C C . GLN A 1 86 ? 9.015 -19.332 -20.956 1.00 91.88 86 GLN A C 1
ATOM 721 O O . GLN A 1 86 ? 9.936 -20.078 -20.616 1.00 91.88 86 GLN A O 1
ATOM 726 N N . PRO A 1 87 ? 8.907 -18.880 -22.217 1.00 92.62 87 PRO A N 1
ATOM 727 C CA . PRO A 1 87 ? 9.946 -19.134 -23.200 1.00 92.62 87 PRO A CA 1
ATOM 728 C C . PRO A 1 87 ? 11.259 -18.476 -22.766 1.00 92.62 87 PRO A C 1
ATOM 730 O O . PRO A 1 87 ? 11.275 -17.475 -22.043 1.00 92.62 87 PRO A O 1
ATOM 733 N N . ARG A 1 88 ? 12.380 -19.026 -23.236 1.00 88.62 88 ARG A N 1
ATOM 734 C CA . ARG A 1 88 ? 13.697 -18.452 -22.966 1.00 88.62 88 ARG A CA 1
ATOM 735 C C . ARG A 1 88 ? 13.751 -17.030 -23.531 1.00 88.62 88 ARG A C 1
ATOM 737 O O . ARG A 1 88 ? 13.524 -16.830 -24.720 1.00 88.62 88 ARG A O 1
ATOM 744 N N . ALA A 1 89 ? 14.053 -16.057 -22.677 1.00 86.00 89 ALA A N 1
ATOM 745 C CA . ALA A 1 89 ? 14.203 -14.675 -23.104 1.00 86.00 89 ALA A CA 1
ATOM 746 C C . ALA A 1 89 ? 15.518 -14.500 -23.880 1.00 86.00 89 ALA A C 1
ATOM 748 O O . ALA A 1 89 ? 16.598 -14.775 -23.353 1.00 86.00 89 ALA A O 1
ATOM 749 N N . GLU A 1 90 ? 15.430 -14.023 -25.119 1.00 88.75 90 GLU A N 1
ATOM 750 C CA . GLU A 1 90 ? 16.576 -13.539 -25.887 1.00 88.75 90 GLU A CA 1
ATOM 751 C C . GLU A 1 90 ? 16.649 -12.022 -25.728 1.00 88.75 90 GLU A C 1
ATOM 753 O O . GLU A 1 90 ? 15.847 -11.279 -26.291 1.00 88.75 90 GLU A O 1
ATOM 758 N N . ILE A 1 91 ? 17.583 -11.560 -24.897 1.00 86.88 91 ILE A N 1
ATOM 759 C CA . ILE A 1 91 ? 17.745 -10.136 -24.603 1.00 86.88 91 ILE A CA 1
ATOM 760 C C . ILE A 1 91 ? 18.953 -9.630 -25.393 1.00 86.88 91 ILE A C 1
ATOM 762 O O . ILE A 1 91 ? 20.051 -10.171 -25.226 1.00 86.88 91 ILE A O 1
ATOM 766 N N . PRO A 1 92 ? 18.800 -8.603 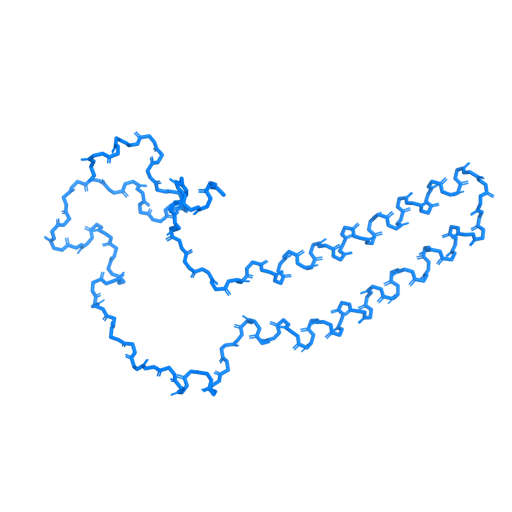-26.249 1.00 87.25 92 PRO A N 1
ATOM 767 C CA . PRO A 1 92 ? 19.928 -8.064 -26.988 1.00 87.25 92 PRO A CA 1
ATOM 768 C C . PRO A 1 92 ? 20.953 -7.468 -26.006 1.00 87.25 92 PRO A C 1
ATOM 770 O O . PRO A 1 92 ? 20.564 -6.717 -25.108 1.00 87.25 92 PRO A O 1
ATOM 773 N N . PRO A 1 93 ? 22.267 -7.715 -26.182 1.00 83.75 93 PRO A N 1
ATOM 774 C CA . PRO A 1 93 ? 23.304 -7.242 -25.251 1.00 83.75 93 PRO A CA 1
ATOM 775 C C . PRO A 1 93 ? 23.300 -5.722 -25.042 1.00 83.75 93 PRO A C 1
ATOM 777 O O . PRO A 1 93 ? 23.690 -5.214 -23.997 1.00 83.75 93 PRO A O 1
ATOM 780 N N . GLN A 1 94 ? 22.819 -4.991 -26.047 1.00 83.38 94 GLN A N 1
ATOM 781 C CA . GLN A 1 94 ? 22.734 -3.533 -26.064 1.00 83.38 94 GLN A CA 1
ATOM 782 C C . GLN A 1 94 ? 21.641 -2.977 -25.139 1.00 83.38 94 GLN A C 1
ATOM 784 O O . GLN A 1 94 ? 21.641 -1.781 -24.850 1.00 83.38 94 GLN A O 1
ATOM 789 N N . MET A 1 95 ? 20.711 -3.817 -24.669 1.00 83.38 95 MET A N 1
ATOM 790 C CA . MET A 1 95 ? 19.577 -3.386 -23.848 1.00 83.38 95 MET A CA 1
ATOM 791 C C . MET A 1 95 ? 20.019 -2.772 -22.519 1.00 83.38 95 MET A C 1
ATOM 793 O O . MET A 1 95 ? 19.447 -1.775 -22.090 1.00 83.38 95 MET A O 1
ATOM 797 N N . TYR A 1 96 ? 21.070 -3.324 -21.913 1.00 83.69 96 TYR A N 1
ATOM 798 C CA . TYR A 1 96 ? 21.628 -2.841 -20.648 1.00 83.69 96 TYR A CA 1
ATOM 799 C C . TYR A 1 96 ? 22.734 -1.799 -20.833 1.00 83.69 96 TYR A C 1
ATOM 801 O O . TYR A 1 96 ? 23.252 -1.273 -19.851 1.00 83.69 96 TYR A O 1
ATOM 809 N N . ILE A 1 97 ? 23.099 -1.487 -22.082 1.00 85.12 97 ILE A N 1
ATOM 810 C CA . ILE A 1 97 ? 24.067 -0.433 -22.370 1.00 85.12 97 ILE A CA 1
ATOM 811 C C . ILE A 1 97 ? 23.324 0.909 -22.302 1.00 85.12 97 ILE A C 1
ATOM 813 O O . ILE A 1 97 ? 22.346 1.092 -23.047 1.00 85.12 97 ILE A O 1
ATOM 817 N N . PRO A 1 98 ? 23.768 1.843 -21.437 1.00 82.44 98 PRO A N 1
ATOM 818 C CA . PRO A 1 98 ? 23.213 3.191 -21.376 1.00 82.44 98 PRO A CA 1
ATOM 819 C C . PRO A 1 98 ? 23.245 3.830 -22.766 1.00 82.44 98 PRO A C 1
ATOM 821 O O . PRO A 1 98 ? 24.176 3.577 -23.530 1.00 82.44 98 PRO A O 1
ATOM 824 N N . SER A 1 99 ? 22.237 4.638 -23.114 1.00 78.62 99 SER A N 1
ATOM 825 C CA . SER A 1 99 ? 22.122 5.184 -24.476 1.00 78.62 99 SER A CA 1
ATOM 826 C C . SER A 1 99 ? 23.393 5.898 -24.927 1.00 78.62 99 SER A C 1
ATOM 828 O O . SER A 1 99 ? 23.797 5.693 -26.061 1.00 78.62 99 SER A O 1
ATOM 830 N N . GLU A 1 100 ? 24.063 6.616 -24.025 1.00 80.62 100 GLU A N 1
ATOM 831 C CA . GLU A 1 100 ? 25.326 7.336 -24.258 1.00 80.62 100 GLU A CA 1
ATOM 832 C C . GLU A 1 100 ? 26.529 6.469 -24.666 1.00 80.62 100 GLU A C 1
ATOM 834 O O . GLU A 1 100 ? 27.476 6.976 -25.259 1.00 80.62 100 GLU A O 1
ATOM 839 N N . LEU A 1 101 ? 26.533 5.179 -24.323 1.00 82.00 101 LEU A N 1
ATOM 840 C CA . LEU A 1 101 ? 27.657 4.270 -24.590 1.00 82.00 101 LEU A CA 1
ATOM 841 C C . LEU A 1 101 ? 27.401 3.364 -25.803 1.00 82.00 101 LEU A C 1
ATOM 843 O O . LEU A 1 101 ? 28.179 2.447 -26.076 1.00 82.00 101 LEU A O 1
ATOM 847 N N . ARG A 1 102 ? 26.300 3.572 -26.533 1.00 83.81 102 ARG A N 1
ATOM 848 C CA . ARG A 1 102 ? 25.974 2.772 -27.719 1.00 83.81 102 ARG A CA 1
ATOM 849 C C . ARG A 1 102 ? 26.806 3.244 -28.907 1.00 83.81 102 ARG A C 1
ATOM 851 O O . ARG A 1 102 ? 26.998 4.429 -29.117 1.00 83.81 102 ARG A O 1
ATOM 858 N N . HIS A 1 103 ? 27.244 2.315 -29.755 1.00 79.81 103 HIS A N 1
ATOM 859 C CA . HIS A 1 103 ? 28.148 2.632 -30.870 1.00 79.81 103 HIS A CA 1
ATOM 860 C C . HIS A 1 103 ? 27.598 3.677 -31.868 1.00 79.81 103 HIS A C 1
ATOM 862 O O . HIS A 1 103 ? 28.370 4.325 -32.564 1.00 79.81 103 HIS A O 1
ATOM 868 N N . GLN A 1 104 ? 26.275 3.855 -31.927 1.00 79.19 104 GLN A N 1
ATOM 869 C CA . GLN A 1 104 ? 25.593 4.816 -32.803 1.00 79.19 104 GLN A CA 1
ATOM 870 C C . GLN A 1 104 ? 24.963 5.996 -32.040 1.00 79.19 104 GLN A C 1
ATOM 872 O O . GLN A 1 104 ? 24.129 6.706 -32.599 1.00 79.19 104 GLN A O 1
ATOM 877 N N . SER A 1 105 ? 25.298 6.208 -30.764 1.00 78.06 105 SER A N 1
ATOM 878 C CA . SER A 1 105 ? 24.754 7.338 -30.008 1.00 78.06 105 SER A CA 1
ATOM 879 C C . SER A 1 105 ? 25.440 8.640 -30.400 1.00 78.06 105 SER A C 1
ATOM 881 O O . SER A 1 105 ? 26.665 8.746 -30.344 1.00 78.06 105 SER A O 1
ATOM 883 N N . ILE A 1 106 ? 24.650 9.640 -30.783 1.00 75.25 106 ILE A N 1
ATOM 884 C CA . ILE A 1 106 ? 25.127 10.974 -31.144 1.00 75.25 106 ILE A CA 1
ATOM 885 C C . ILE A 1 106 ? 24.346 11.992 -30.316 1.00 75.25 106 ILE A C 1
ATOM 887 O O . ILE A 1 106 ? 23.116 11.977 -30.303 1.00 75.25 106 ILE A O 1
ATOM 891 N N . GLY A 1 107 ? 25.066 12.910 -29.672 1.00 77.25 107 GLY A N 1
ATOM 892 C CA . GLY A 1 107 ? 24.481 14.020 -28.924 1.00 77.25 107 GLY A CA 1
ATOM 893 C C . GLY A 1 107 ? 24.243 13.725 -27.443 1.00 77.25 107 GLY A C 1
ATOM 894 O O . GLY A 1 107 ? 24.776 12.778 -26.872 1.00 77.25 107 GLY A O 1
ATOM 895 N N . TRP A 1 108 ? 23.476 14.608 -26.805 1.00 71.62 108 TRP A N 1
ATOM 896 C CA . TRP A 1 108 ? 23.122 14.518 -25.390 1.00 71.62 108 TRP A CA 1
ATOM 897 C C . TRP A 1 108 ? 21.792 13.774 -25.227 1.00 71.62 108 TRP A C 1
ATOM 899 O O . TRP A 1 108 ? 20.845 14.044 -25.965 1.00 71.62 108 TRP A O 1
ATOM 909 N N . HIS A 1 109 ? 21.702 12.870 -24.246 1.00 74.38 109 HIS A N 1
ATOM 910 C CA . HIS A 1 109 ? 20.501 12.077 -23.960 1.00 74.38 109 HIS A CA 1
ATOM 911 C C . HIS A 1 109 ? 19.859 12.491 -22.625 1.00 74.38 109 HIS A C 1
ATOM 913 O O . HIS A 1 109 ? 19.879 11.726 -21.662 1.00 74.38 109 HIS A O 1
ATOM 919 N N . PRO A 1 110 ? 19.244 13.686 -22.537 1.00 70.19 110 PRO A N 1
ATOM 920 C CA . PRO A 1 110 ? 18.693 14.197 -21.284 1.00 70.19 110 PRO A CA 1
ATOM 921 C C . PRO A 1 110 ? 17.557 13.339 -20.727 1.00 70.19 110 PRO A C 1
ATOM 923 O O . PRO A 1 110 ? 17.237 13.458 -19.551 1.00 70.19 110 PRO A O 1
ATOM 926 N N . GLU A 1 111 ? 16.916 12.509 -21.546 1.00 69.12 111 GLU A N 1
ATOM 927 C CA . GLU A 1 111 ? 15.800 11.654 -21.125 1.00 69.12 111 GLU A CA 1
ATOM 928 C C . GLU A 1 111 ? 16.257 10.335 -20.505 1.00 69.12 111 GLU A C 1
ATOM 930 O O . GLU A 1 111 ? 15.442 9.575 -19.982 1.00 69.12 111 GLU A O 1
ATOM 935 N N . GLN A 1 112 ? 17.559 10.051 -20.539 1.00 69.00 112 GLN A N 1
ATOM 936 C CA . GLN A 1 112 ? 18.092 8.827 -19.982 1.00 69.00 112 GLN A CA 1
ATOM 937 C C . GLN A 1 112 ? 17.927 8.810 -18.455 1.00 69.00 112 GLN A C 1
ATOM 939 O O . GLN A 1 112 ? 18.336 9.730 -17.752 1.00 69.00 112 GLN A O 1
ATOM 944 N N . GLY A 1 113 ? 17.300 7.751 -17.936 1.00 63.62 113 GLY A N 1
ATOM 945 C CA . GLY A 1 113 ? 17.031 7.593 -16.503 1.00 63.62 113 GLY A CA 1
ATOM 946 C C . GLY A 1 113 ? 15.873 8.443 -15.969 1.00 63.62 113 GLY A C 1
ATOM 947 O O . GLY A 1 113 ? 15.566 8.362 -14.780 1.00 63.62 113 GLY A O 1
ATOM 948 N N . LYS A 1 114 ? 15.195 9.227 -16.817 1.00 69.19 114 LYS A N 1
ATOM 949 C CA . LYS A 1 114 ? 13.968 9.928 -16.428 1.00 69.19 114 LYS A CA 1
ATOM 950 C C . LYS A 1 114 ? 12.764 8.996 -16.533 1.00 69.19 114 LYS A C 1
ATOM 952 O O . LYS A 1 114 ? 12.632 8.222 -17.476 1.00 69.19 114 LYS A O 1
ATOM 957 N N . ALA A 1 115 ? 11.843 9.114 -15.577 1.00 59.22 115 ALA A N 1
ATOM 958 C CA . ALA A 1 115 ? 10.574 8.381 -15.605 1.00 59.22 115 ALA A CA 1
ATOM 959 C C . ALA A 1 115 ? 9.598 8.926 -16.672 1.00 59.22 115 ALA A C 1
ATOM 961 O O . ALA A 1 115 ? 8.668 8.239 -17.096 1.00 59.22 115 ALA A O 1
ATOM 962 N N . TRP A 1 116 ? 9.814 10.168 -17.107 1.00 59.69 116 TRP A N 1
ATOM 963 C CA . TRP A 1 116 ? 9.086 10.840 -18.175 1.00 59.69 116 TRP A CA 1
ATOM 964 C C . TRP A 1 116 ? 10.026 11.078 -19.354 1.00 59.69 116 TRP A C 1
ATOM 966 O O . TRP A 1 116 ? 11.131 11.582 -19.174 1.00 59.69 116 TRP A O 1
ATOM 976 N N . SER A 1 117 ? 9.561 10.714 -20.546 1.00 61.75 117 SER A N 1
ATOM 977 C CA . SER A 1 117 ? 10.243 10.958 -21.814 1.00 61.75 117 SER A CA 1
ATOM 978 C C . SER A 1 117 ? 9.365 11.846 -22.695 1.00 61.75 117 SER A C 1
ATOM 980 O O . SER A 1 117 ? 8.137 11.722 -22.664 1.00 61.75 117 SER A O 1
ATOM 982 N N . GLY A 1 118 ? 9.975 12.756 -23.457 1.00 59.75 118 GLY A N 1
ATOM 983 C CA . GLY A 1 118 ? 9.283 13.566 -24.469 1.00 59.75 118 GLY A CA 1
ATOM 984 C C . GLY A 1 118 ? 8.647 14.860 -23.949 1.00 59.75 118 GLY A C 1
ATOM 985 O O . GLY A 1 118 ? 7.907 15.518 -24.681 1.00 59.75 118 GLY A O 1
ATOM 986 N N . TYR A 1 119 ? 8.931 15.268 -22.706 1.00 54.12 119 TYR A N 1
ATOM 987 C CA . TYR A 1 119 ? 8.473 16.561 -22.193 1.00 54.12 119 TYR A CA 1
ATOM 988 C C . TYR A 1 119 ? 9.348 17.688 -22.759 1.00 54.12 119 TYR A C 1
ATOM 990 O O . TYR A 1 119 ? 10.530 17.788 -22.441 1.00 54.12 119 TYR A O 1
ATOM 998 N N . GLY A 1 120 ? 8.771 18.536 -23.612 1.00 57.19 120 GLY A N 1
ATOM 999 C CA . GLY A 1 120 ? 9.484 19.659 -24.234 1.00 57.19 120 GLY A CA 1
ATOM 1000 C C . GLY A 1 120 ? 10.269 19.317 -25.506 1.00 57.19 120 GLY A C 1
ATOM 1001 O O . GLY A 1 120 ? 10.930 20.205 -26.039 1.00 57.19 120 GLY A O 1
ATOM 1002 N N . MET A 1 121 ? 10.173 18.086 -26.028 1.00 58.22 121 MET A N 1
ATOM 1003 C CA . MET A 1 121 ? 10.749 17.724 -27.329 1.00 58.22 121 MET A CA 1
ATOM 1004 C C . MET A 1 121 ? 9.683 17.631 -28.434 1.00 58.22 121 MET A C 1
ATOM 1006 O O . MET A 1 121 ? 8.565 17.175 -28.176 1.00 58.22 121 MET A O 1
ATOM 1010 N N . PRO A 1 122 ? 9.993 18.071 -29.669 1.00 55.28 122 PRO A N 1
ATOM 1011 C CA . PRO A 1 122 ? 9.093 17.917 -30.806 1.00 55.28 122 PRO A CA 1
ATOM 1012 C C . PRO A 1 122 ? 8.805 16.436 -31.082 1.00 55.28 122 PRO A C 1
ATOM 1014 O O . PRO A 1 122 ? 9.720 15.623 -31.090 1.00 55.28 122 PRO A O 1
ATOM 1017 N N . ARG A 1 123 ? 7.545 16.092 -31.381 1.00 55.66 123 ARG A N 1
ATOM 1018 C CA . ARG A 1 123 ? 7.076 14.705 -31.611 1.00 55.66 123 ARG A CA 1
ATOM 1019 C C . ARG A 1 123 ? 7.634 14.016 -32.875 1.00 55.66 123 ARG A C 1
ATOM 1021 O O . ARG A 1 123 ? 7.186 12.924 -33.202 1.00 55.66 123 ARG A O 1
ATOM 1028 N N . TRP A 1 124 ? 8.536 14.664 -33.606 1.00 59.12 124 TRP A N 1
ATOM 1029 C CA . TRP A 1 124 ? 9.095 14.209 -34.889 1.00 59.12 124 TRP A CA 1
ATOM 1030 C C . TRP A 1 124 ? 10.612 13.961 -34.847 1.00 59.12 124 TRP A C 1
ATOM 1032 O O . TRP A 1 124 ? 11.228 13.804 -35.899 1.00 59.12 124 TRP A O 1
ATOM 1042 N N . LEU A 1 125 ? 11.199 13.936 -33.647 1.00 47.75 125 LEU A N 1
ATOM 1043 C CA . LEU A 1 125 ? 12.507 13.332 -33.367 1.00 47.75 125 LEU A CA 1
ATOM 1044 C C . LEU A 1 125 ? 12.292 11.927 -32.799 1.00 47.75 125 LEU A C 1
ATOM 1046 O O . LEU A 1 125 ? 13.087 11.036 -33.160 1.00 47.75 125 LEU A O 1
#

Organism: NCBI:txid1764295

InterPro domains:
  IPR045122 Calcium permeable stress-gated cation channel 1-like [PTHR13018] (1-90)

Sequence (125 aa):
HHLLYVYARNYESGGELWPVLFDRFVIMLITLAYFTAFQLITNKAWLQAVIILLTTPIILFKFHSICTKRYKEVCLEMPLDIAWRQPRAEIPPQMYIPSELRHQSIGWHPEQGKAWSGYGMPRWL

pLDDT: mean 85.91, std 11.73, range [47.75, 97.38]

Radius of gyration: 24.12 Å; chains: 1; bounding box: 51×42×58 Å

Foldseek 3Di:
DCVVPPDDDPDDPVCLCVLVVVVVVLVVQLVVLLVVLVVCVVVVNPVVSVCSNPVSNVVSVVVNVVCCVPPVVCSVDPDVVVVVPDDDDDDPPCPPPFLVRDPPRDDDDPCTPPPDDDVPHDPPD

Secondary structure (DSSP, 8-state):
-HHHHT-------TTTHHHHHHHHHHHHHHHHHHHHHHHHHHTT-HHHHHHHHHHHHHHHHHHHHHHIIIIIHHHHS--HHHHHHSPPP---GGGGS-GGGSTT--S--TTTT-S---TTS-TT-